Protein AF-A0A1I3CNT9-F1 (afdb_monomer_lite)

Radius of gyration: 13.09 Å; chains: 1; bounding box: 30×36×35 Å

pLDDT: mean 90.27, std 10.16, range [38.81, 98.19]

Structure (mmCIF, N/CA/C/O backbone):
data_AF-A0A1I3CNT9-F1
#
_entry.id   AF-A0A1I3CNT9-F1
#
loop_
_atom_site.group_PDB
_atom_site.id
_atom_site.type_symbol
_atom_site.label_atom_id
_atom_site.label_alt_id
_atom_site.label_comp_id
_atom_site.label_asym_id
_atom_site.label_entity_id
_atom_site.label_seq_id
_atom_site.pdbx_PDB_ins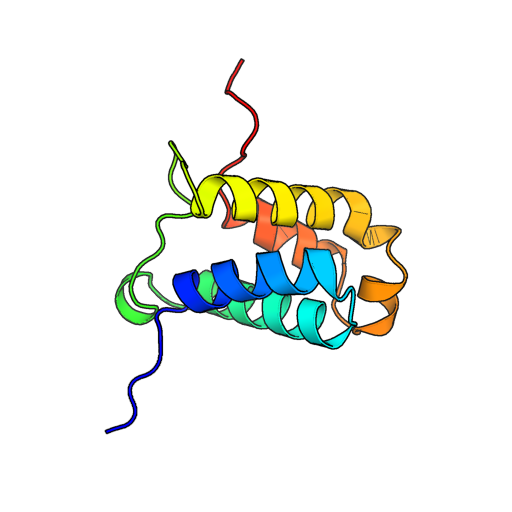_code
_atom_site.Cartn_x
_atom_site.Cartn_y
_atom_site.Cartn_z
_atom_site.occupancy
_atom_site.B_iso_or_equiv
_atom_site.auth_seq_id
_atom_site.auth_comp_id
_atom_site.auth_asym_id
_atom_site.auth_atom_id
_atom_site.pdbx_PDB_model_num
ATOM 1 N N . MET A 1 1 ? 9.418 -18.627 19.091 1.00 51.72 1 MET A N 1
ATOM 2 C CA . MET A 1 1 ? 8.383 -17.836 18.388 1.00 51.72 1 MET A CA 1
ATOM 3 C C . MET A 1 1 ? 9.030 -16.593 17.801 1.00 51.72 1 MET A C 1
ATOM 5 O O . MET A 1 1 ? 9.746 -15.912 18.525 1.00 51.72 1 MET A O 1
ATOM 9 N N . VAL A 1 2 ? 8.815 -16.319 16.513 1.00 70.56 2 VAL A N 1
ATOM 10 C CA . VAL A 1 2 ? 9.291 -15.097 15.842 1.00 70.56 2 VAL A CA 1
ATOM 11 C C . VAL A 1 2 ? 8.163 -14.069 15.880 1.00 70.56 2 VAL A C 1
ATOM 13 O O . VAL A 1 2 ? 7.028 -14.404 15.553 1.00 70.56 2 VAL A O 1
ATOM 16 N N . ARG A 1 3 ? 8.449 -12.833 16.308 1.00 75.25 3 ARG A N 1
ATOM 17 C CA . ARG A 1 3 ? 7.463 -11.744 16.261 1.00 75.25 3 ARG A CA 1
ATOM 18 C C . ARG A 1 3 ? 7.453 -11.159 14.855 1.00 75.25 3 ARG A C 1
ATOM 20 O O . ARG A 1 3 ? 8.455 -10.592 14.429 1.00 75.25 3 ARG A O 1
ATOM 27 N N . VAL A 1 4 ? 6.332 -11.299 14.160 1.00 77.81 4 VAL A N 1
ATOM 28 C CA . VAL A 1 4 ? 6.111 -10.692 12.844 1.00 77.81 4 VAL A CA 1
ATOM 29 C C . VAL A 1 4 ? 5.265 -9.431 13.043 1.00 77.81 4 VAL A C 1
ATOM 31 O O . VAL A 1 4 ? 4.282 -9.488 13.786 1.00 77.81 4 VAL A O 1
ATOM 34 N N . PRO A 1 5 ? 5.648 -8.278 12.464 1.00 83.44 5 PRO A N 1
ATOM 35 C CA . PRO A 1 5 ? 4.841 -7.068 12.560 1.00 83.44 5 PRO A CA 1
ATOM 36 C C . PRO A 1 5 ? 3.502 -7.237 11.819 1.00 83.44 5 PRO A C 1
ATOM 38 O O . PRO A 1 5 ? 3.444 -7.984 10.841 1.00 83.44 5 PRO A O 1
ATOM 41 N N . PRO A 1 6 ? 2.446 -6.508 12.225 1.00 92.62 6 PRO A N 1
ATOM 42 C CA . PRO A 1 6 ? 1.211 -6.426 11.449 1.00 92.62 6 PRO A CA 1
ATOM 43 C C . PRO A 1 6 ? 1.479 -5.962 10.015 1.00 92.62 6 PRO A C 1
ATOM 45 O O . PRO A 1 6 ? 2.359 -5.123 9.784 1.00 92.62 6 PRO A O 1
ATOM 48 N N . VAL A 1 7 ? 0.684 -6.453 9.064 1.00 94.81 7 VAL A N 1
ATOM 49 C CA . VAL A 1 7 ? 0.853 -6.146 7.631 1.00 94.81 7 VAL A CA 1
ATOM 50 C C . VAL A 1 7 ? 0.733 -4.644 7.381 1.00 94.81 7 VAL A C 1
ATOM 52 O O . VAL A 1 7 ? 1.538 -4.081 6.641 1.00 94.81 7 VAL A O 1
ATOM 55 N N . GLU A 1 8 ? -0.195 -3.967 8.066 1.00 96.00 8 GLU A N 1
ATOM 56 C CA . GLU A 1 8 ? -0.317 -2.509 7.992 1.00 96.00 8 GLU A CA 1
ATOM 57 C C . GLU A 1 8 ? 0.986 -1.809 8.391 1.00 96.00 8 GLU A C 1
ATOM 59 O O . GLU A 1 8 ? 1.439 -0.903 7.698 1.00 96.00 8 GLU A O 1
ATOM 64 N N . LEU A 1 9 ? 1.623 -2.223 9.488 1.00 94.44 9 LEU A N 1
ATOM 65 C CA . LEU A 1 9 ? 2.841 -1.567 9.957 1.00 94.44 9 LEU A CA 1
ATOM 66 C C . LEU A 1 9 ? 3.987 -1.745 8.948 1.00 94.44 9 LEU A C 1
ATOM 68 O O . LEU A 1 9 ? 4.717 -0.793 8.669 1.00 94.44 9 LEU A O 1
ATOM 72 N N . ALA A 1 10 ? 4.111 -2.939 8.362 1.00 94.81 10 ALA A N 1
ATOM 73 C CA . ALA A 1 10 ? 5.060 -3.193 7.283 1.00 94.81 10 ALA A CA 1
ATOM 74 C C . ALA A 1 10 ? 4.770 -2.317 6.050 1.00 94.81 10 ALA A C 1
ATOM 76 O O . ALA A 1 10 ? 5.703 -1.750 5.476 1.00 94.81 10 ALA A O 1
ATOM 77 N N . LEU A 1 11 ? 3.493 -2.150 5.684 1.00 95.88 11 LEU A N 1
ATOM 78 C CA . LEU A 1 11 ? 3.070 -1.290 4.577 1.00 95.88 11 LEU A CA 1
ATOM 79 C C . LEU A 1 11 ? 3.467 0.169 4.829 1.00 95.88 11 LEU A C 1
ATOM 81 O O . LEU A 1 11 ? 4.050 0.795 3.947 1.00 95.88 11 LEU A O 1
ATOM 85 N N . LEU A 1 12 ? 3.206 0.695 6.030 1.00 94.56 12 LEU A N 1
ATOM 86 C CA . LEU A 1 12 ? 3.563 2.069 6.395 1.00 94.56 12 LEU A CA 1
ATOM 87 C C . LEU A 1 12 ? 5.070 2.305 6.228 1.00 94.56 12 LEU A C 1
ATOM 89 O O . LEU A 1 12 ? 5.473 3.252 5.556 1.00 94.56 12 LEU A O 1
ATOM 93 N N . PHE A 1 13 ? 5.915 1.417 6.761 1.00 92.94 13 PHE A N 1
ATOM 94 C CA . PHE A 1 13 ? 7.368 1.548 6.615 1.00 92.94 13 PHE A CA 1
ATOM 95 C C . PHE A 1 13 ? 7.832 1.457 5.159 1.00 92.94 13 PHE A C 1
ATOM 97 O O . PHE A 1 13 ? 8.720 2.208 4.747 1.00 92.94 13 PHE A O 1
ATOM 104 N N . LYS A 1 14 ? 7.237 0.558 4.368 1.00 91.25 14 LYS A N 1
ATOM 105 C CA . LYS A 1 14 ? 7.571 0.406 2.948 1.00 91.25 14 LYS A CA 1
ATOM 106 C C . LYS A 1 14 ? 7.117 1.598 2.115 1.00 91.25 14 LYS A C 1
ATOM 108 O O . LYS A 1 14 ? 7.856 1.990 1.219 1.00 91.25 14 LYS A O 1
ATOM 113 N N . ALA A 1 15 ? 5.987 2.225 2.440 1.00 91.62 15 ALA A N 1
ATOM 114 C CA . ALA A 1 15 ? 5.532 3.441 1.770 1.00 91.62 15 ALA A CA 1
ATOM 115 C C . ALA A 1 15 ? 6.550 4.583 1.946 1.00 91.62 15 ALA A C 1
ATOM 117 O O . ALA A 1 15 ? 6.978 5.180 0.958 1.00 91.62 15 ALA A O 1
ATOM 118 N N . TYR A 1 16 ? 7.036 4.818 3.171 1.00 87.44 16 TYR A N 1
ATOM 119 C CA . TYR A 1 16 ? 8.100 5.806 3.411 1.00 87.44 16 TYR A CA 1
ATOM 120 C C . TYR A 1 16 ? 9.430 5.426 2.739 1.00 87.44 16 TYR A C 1
ATOM 122 O O . TYR A 1 16 ? 10.124 6.281 2.186 1.00 87.44 16 TYR A O 1
ATOM 130 N N . ALA A 1 17 ? 9.807 4.145 2.755 1.00 85.00 17 ALA A N 1
ATOM 131 C CA . ALA A 1 17 ? 11.031 3.693 2.095 1.00 85.00 17 ALA A CA 1
ATOM 132 C C . ALA A 1 17 ? 10.968 3.877 0.567 1.00 85.00 17 ALA A C 1
ATOM 134 O O . ALA A 1 17 ? 11.939 4.344 -0.026 1.00 85.00 17 ALA A O 1
ATOM 135 N N . ALA A 1 18 ? 9.826 3.578 -0.056 1.00 81.62 18 ALA A N 1
ATOM 136 C CA . ALA A 1 18 ? 9.619 3.736 -1.492 1.00 81.62 18 ALA A CA 1
ATOM 137 C C . ALA A 1 18 ? 9.714 5.205 -1.936 1.00 81.62 18 ALA A C 1
ATOM 139 O O . ALA A 1 18 ? 10.271 5.470 -2.999 1.00 81.62 18 ALA A O 1
ATOM 140 N N . GLN A 1 19 ? 9.249 6.148 -1.105 1.00 77.94 19 GLN A N 1
ATOM 141 C CA . GLN A 1 19 ? 9.372 7.589 -1.359 1.00 77.94 19 GLN A CA 1
ATOM 142 C C . GLN A 1 19 ? 10.832 8.069 -1.396 1.00 77.94 19 GLN A C 1
ATOM 144 O O . GLN A 1 19 ? 11.145 9.015 -2.104 1.00 77.94 19 GLN A O 1
ATOM 149 N N . SER A 1 20 ? 11.731 7.440 -0.633 1.00 75.88 20 SER A N 1
ATOM 150 C CA . SER A 1 20 ? 13.137 7.867 -0.568 1.00 75.88 20 SER A CA 1
ATOM 151 C C . SER A 1 20 ? 14.045 7.117 -1.540 1.00 75.88 20 SER A C 1
ATOM 153 O O . SER A 1 20 ? 14.943 7.715 -2.126 1.00 75.88 20 SER A O 1
ATOM 155 N N . ARG A 1 21 ? 13.848 5.802 -1.700 1.00 75.44 21 ARG A N 1
ATOM 156 C CA . ARG A 1 21 ? 14.795 4.924 -2.410 1.00 75.44 21 ARG A CA 1
ATOM 157 C C . ARG A 1 21 ? 14.402 4.603 -3.843 1.00 75.44 21 ARG A C 1
ATOM 159 O O . ARG A 1 21 ? 15.279 4.207 -4.604 1.00 75.44 21 ARG A O 1
ATOM 166 N N . HIS A 1 22 ? 13.118 4.725 -4.195 1.00 72.62 22 HIS A N 1
ATOM 167 C CA . HIS A 1 22 ? 12.590 4.435 -5.533 1.00 72.62 22 HIS A CA 1
ATOM 168 C C . HIS A 1 22 ? 13.125 3.128 -6.157 1.00 72.62 22 HIS A C 1
ATOM 170 O O . HIS A 1 22 ? 13.405 3.063 -7.354 1.00 72.62 22 HIS A O 1
ATOM 176 N N . ALA A 1 23 ? 13.286 2.070 -5.354 1.00 85.38 23 ALA A N 1
ATOM 177 C CA . ALA A 1 23 ? 13.824 0.805 -5.837 1.00 85.38 23 ALA A CA 1
ATOM 178 C C . ALA A 1 23 ? 12.695 -0.124 -6.324 1.00 85.38 23 ALA A C 1
ATOM 180 O O . ALA A 1 23 ? 11.677 -0.244 -5.637 1.00 85.38 23 ALA A O 1
ATOM 181 N N . PRO A 1 24 ? 12.876 -0.869 -7.434 1.00 87.31 24 PRO A N 1
ATOM 182 C CA . PRO A 1 24 ? 11.868 -1.812 -7.931 1.00 87.31 24 PRO A CA 1
ATOM 183 C C . PRO A 1 24 ? 11.402 -2.825 -6.875 1.00 87.31 24 PRO A C 1
ATOM 185 O O . PRO A 1 24 ? 10.214 -3.121 -6.785 1.00 87.31 24 PRO A O 1
ATOM 188 N N . LYS A 1 25 ? 12.316 -3.278 -6.005 1.00 90.12 25 LYS A N 1
ATOM 189 C CA . LYS A 1 25 ? 11.996 -4.189 -4.895 1.00 90.12 25 LYS A CA 1
ATOM 190 C C . LYS A 1 25 ? 10.970 -3.619 -3.910 1.00 90.12 25 LYS A C 1
ATOM 192 O O . LYS A 1 25 ? 10.164 -4.371 -3.378 1.00 90.12 25 LYS A O 1
ATOM 197 N N . ASP A 1 26 ? 10.978 -2.304 -3.677 1.00 90.81 26 ASP A N 1
ATOM 198 C CA . ASP A 1 26 ? 10.043 -1.681 -2.741 1.00 90.81 26 ASP A CA 1
ATOM 199 C C . ASP A 1 26 ? 8.626 -1.680 -3.342 1.00 90.81 26 ASP A C 1
ATOM 201 O O . ASP A 1 26 ? 7.656 -1.867 -2.615 1.00 90.81 26 ASP A O 1
ATOM 205 N N . ILE A 1 27 ? 8.499 -1.575 -4.673 1.00 93.69 27 ILE A N 1
ATOM 206 C CA . ILE A 1 27 ? 7.215 -1.735 -5.377 1.00 93.69 27 ILE A CA 1
ATOM 207 C C . ILE A 1 27 ? 6.704 -3.172 -5.267 1.00 93.69 27 ILE A C 1
ATOM 209 O O . ILE A 1 27 ? 5.524 -3.377 -4.985 1.00 93.69 27 ILE A O 1
ATOM 213 N N . THR A 1 28 ? 7.577 -4.164 -5.461 1.00 94.81 28 THR A N 1
ATOM 214 C CA . THR A 1 28 ? 7.226 -5.581 -5.291 1.00 94.81 28 THR A CA 1
ATOM 215 C C . THR A 1 28 ? 6.744 -5.864 -3.868 1.00 94.81 28 THR A C 1
ATOM 217 O O . THR A 1 28 ? 5.702 -6.490 -3.685 1.00 94.81 28 THR A O 1
ATOM 220 N N . ASP A 1 29 ? 7.444 -5.346 -2.857 1.00 94.38 29 ASP A N 1
ATOM 221 C CA . ASP A 1 29 ? 7.055 -5.508 -1.455 1.00 94.38 29 ASP A CA 1
ATOM 222 C C . ASP A 1 29 ? 5.701 -4.850 -1.153 1.00 94.38 29 ASP A C 1
ATOM 224 O O . ASP A 1 29 ? 4.849 -5.467 -0.514 1.00 94.38 29 ASP A O 1
ATOM 228 N N . LEU A 1 30 ? 5.470 -3.624 -1.638 1.00 95.69 30 LEU A N 1
ATOM 229 C CA . LEU A 1 30 ? 4.181 -2.940 -1.495 1.00 95.69 30 LEU A CA 1
ATOM 230 C C . LEU A 1 30 ? 3.044 -3.737 -2.142 1.00 95.69 30 LEU A C 1
ATOM 232 O O . LEU A 1 30 ? 1.999 -3.929 -1.521 1.00 95.69 30 LEU A O 1
ATOM 236 N N . TYR A 1 31 ? 3.252 -4.241 -3.358 1.00 96.88 31 TYR A N 1
ATOM 237 C CA . TYR A 1 31 ? 2.269 -5.061 -4.062 1.00 96.88 31 TYR A CA 1
ATOM 238 C C . TYR A 1 31 ? 1.940 -6.352 -3.305 1.00 96.88 31 TYR A C 1
ATOM 240 O O . TYR A 1 31 ? 0.768 -6.711 -3.179 1.00 96.88 31 TYR A O 1
ATOM 248 N N . ASN A 1 32 ? 2.951 -7.026 -2.757 1.00 96.75 32 ASN A N 1
ATOM 249 C CA . ASN A 1 32 ? 2.759 -8.251 -1.986 1.00 96.75 32 ASN A CA 1
ATOM 250 C C . ASN A 1 32 ? 1.993 -7.982 -0.684 1.00 96.75 32 ASN A C 1
ATOM 252 O O . ASN A 1 32 ? 1.046 -8.700 -0.378 1.00 96.75 32 ASN A O 1
ATOM 256 N N . LEU A 1 33 ? 2.344 -6.923 0.053 1.00 96.94 33 LEU A N 1
ATOM 257 C CA . LEU A 1 33 ? 1.646 -6.546 1.288 1.00 96.94 33 LEU A CA 1
ATOM 258 C C . LEU A 1 33 ? 0.183 -6.167 1.031 1.00 96.94 33 LEU A C 1
ATOM 260 O O . LEU A 1 33 ? -0.696 -6.572 1.787 1.00 96.94 33 LEU A O 1
ATOM 264 N N . LEU A 1 34 ? -0.088 -5.433 -0.049 1.00 97.69 34 LEU A N 1
ATOM 2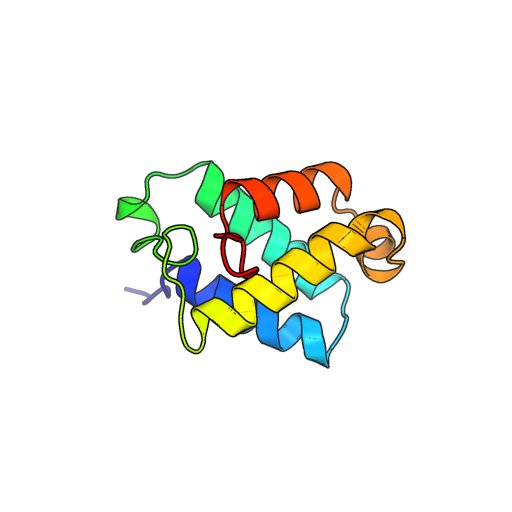65 C CA . LEU A 1 34 ? -1.453 -5.105 -0.462 1.00 97.69 34 LEU A CA 1
ATOM 266 C C . LEU A 1 34 ? -2.228 -6.346 -0.916 1.00 97.69 34 LEU A C 1
ATOM 268 O O . LEU A 1 34 ? -3.408 -6.466 -0.614 1.00 97.69 34 LEU A O 1
ATOM 272 N N . SER A 1 35 ? -1.575 -7.285 -1.602 1.00 97.56 35 SER A N 1
ATOM 273 C CA . SER A 1 35 ? -2.204 -8.551 -1.997 1.00 97.56 35 SER A CA 1
ATOM 274 C C . SER A 1 35 ? -2.582 -9.386 -0.772 1.00 97.56 35 SER A C 1
ATOM 276 O O . SER A 1 35 ? -3.703 -9.872 -0.696 1.00 97.56 35 SER A O 1
ATOM 278 N N . ILE A 1 36 ? -1.700 -9.466 0.231 1.00 96.19 36 ILE A N 1
ATOM 279 C CA . ILE A 1 36 ? -1.996 -10.115 1.518 1.00 96.19 36 ILE A CA 1
ATOM 280 C C . ILE A 1 36 ? -3.179 -9.423 2.205 1.00 96.19 36 ILE A C 1
ATOM 282 O O . ILE A 1 36 ? -4.109 -10.087 2.650 1.00 96.19 36 ILE A O 1
ATOM 286 N N . ALA A 1 37 ? -3.179 -8.091 2.272 1.00 96.69 37 ALA A N 1
ATOM 287 C CA . ALA A 1 37 ? -4.272 -7.344 2.890 1.00 96.69 37 ALA A CA 1
ATOM 288 C C . ALA A 1 37 ? -5.612 -7.494 2.149 1.00 96.69 37 ALA A C 1
ATOM 290 O O . ALA A 1 37 ? -6.666 -7.361 2.764 1.00 96.69 37 ALA A O 1
ATOM 291 N N . PHE A 1 38 ? -5.577 -7.767 0.843 1.00 97.00 38 PHE A N 1
ATOM 292 C CA . PHE A 1 38 ? -6.762 -8.057 0.041 1.00 97.00 38 PHE A CA 1
ATOM 293 C C . PHE A 1 38 ? -7.288 -9.483 0.252 1.00 97.00 38 PHE A C 1
ATOM 295 O O . PHE A 1 38 ? -8.496 -9.698 0.238 1.00 97.00 38 PHE A O 1
ATOM 302 N N . GLU A 1 39 ? -6.390 -10.458 0.399 1.00 96.94 39 GLU A N 1
ATOM 303 C CA . GLU A 1 39 ? -6.730 -11.885 0.402 1.00 96.94 39 GLU A CA 1
ATOM 304 C C . GLU A 1 39 ? -7.110 -12.419 1.789 1.00 96.94 39 GLU A C 1
ATOM 306 O O . GLU A 1 39 ? -7.942 -13.321 1.895 1.00 96.94 39 GLU A O 1
ATOM 311 N N . TYR A 1 40 ? -6.537 -11.860 2.858 1.00 94.81 40 TYR A N 1
ATOM 312 C CA . TYR A 1 40 ? -6.712 -12.376 4.214 1.00 94.81 40 TYR A CA 1
ATOM 313 C C . TYR A 1 40 ? -7.651 -11.515 5.073 1.00 94.81 40 TYR A C 1
ATOM 315 O O . TYR A 1 40 ? -7.645 -10.287 4.966 1.00 94.81 40 TYR A O 1
ATOM 323 N N . PRO A 1 41 ? -8.418 -12.135 5.994 1.00 92.62 41 PRO A N 1
ATOM 324 C CA . PRO A 1 41 ? -9.223 -11.411 6.973 1.00 92.62 41 PRO A CA 1
AT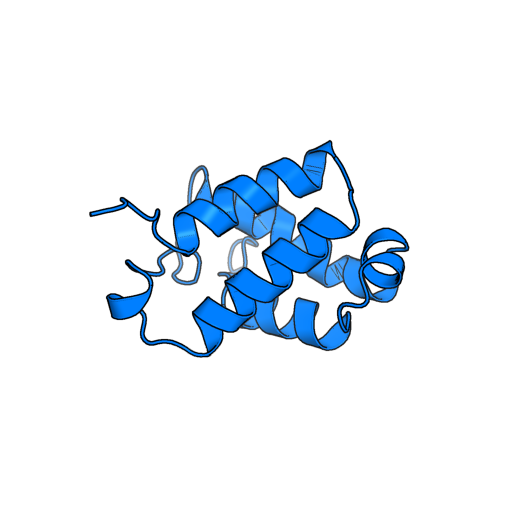OM 325 C C . PRO A 1 41 ? -8.400 -10.442 7.833 1.00 92.62 41 PRO A C 1
ATOM 327 O O . PRO A 1 41 ? -7.258 -10.716 8.210 1.00 92.62 41 PRO A O 1
ATOM 330 N N . VAL A 1 42 ? -9.012 -9.308 8.186 1.00 92.19 42 VAL A N 1
ATOM 331 C CA . VAL A 1 42 ? -8.363 -8.194 8.902 1.00 92.19 42 VAL A CA 1
ATOM 332 C C . VAL A 1 42 ? -7.749 -8.625 10.242 1.00 92.19 42 VAL A C 1
ATOM 334 O O . VAL A 1 42 ? -6.687 -8.137 10.629 1.00 92.19 42 VAL A O 1
ATOM 337 N N . ASP A 1 43 ? -8.390 -9.550 10.950 1.00 91.38 43 ASP A N 1
ATOM 338 C CA . ASP A 1 43 ? -7.918 -10.116 12.215 1.00 91.38 43 ASP A CA 1
ATOM 339 C C . ASP A 1 43 ? -6.648 -10.969 12.050 1.00 91.38 43 ASP A C 1
ATOM 341 O O . ASP A 1 43 ? -5.791 -10.961 12.935 1.00 91.38 43 ASP A O 1
ATOM 345 N N . GLN A 1 44 ? -6.463 -11.623 10.900 1.00 90.88 44 GLN A N 1
ATOM 346 C CA . GLN A 1 44 ? -5.290 -12.461 10.624 1.00 90.88 44 GLN A CA 1
ATOM 347 C C . GLN A 1 44 ? -4.046 -11.648 10.252 1.00 90.88 44 GLN A C 1
ATOM 349 O O . GLN A 1 44 ? -2.922 -12.087 10.491 1.00 90.88 44 GLN A O 1
ATOM 354 N N . ILE A 1 45 ? -4.229 -10.443 9.709 1.00 93.00 45 ILE A N 1
ATOM 355 C CA . ILE A 1 45 ? -3.129 -9.551 9.306 1.00 93.00 45 ILE A CA 1
ATOM 356 C C . ILE A 1 45 ? -2.730 -8.538 10.393 1.00 93.00 45 ILE A C 1
ATOM 358 O O . ILE A 1 45 ? -1.864 -7.685 10.171 1.00 93.00 45 ILE A O 1
ATOM 362 N N . GLY A 1 46 ? -3.338 -8.639 11.581 1.00 90.56 46 GLY A N 1
ATOM 363 C CA . GLY A 1 46 ? -3.068 -7.764 12.724 1.00 90.56 46 GLY A CA 1
ATOM 364 C C . GLY A 1 46 ? -3.795 -6.415 12.674 1.00 90.56 46 GLY A C 1
ATOM 365 O O . GLY A 1 46 ? -3.372 -5.470 13.342 1.00 90.56 46 GLY A O 1
ATOM 366 N N . GLY A 1 47 ? -4.884 -6.324 11.907 1.00 93.50 47 GLY A N 1
ATOM 367 C CA . GLY A 1 47 ? -5.706 -5.128 11.755 1.00 93.50 47 GLY A CA 1
ATOM 368 C C . GLY A 1 47 ? -5.387 -4.301 10.507 1.00 93.50 47 GLY A C 1
ATOM 369 O O . GLY A 1 47 ? -4.286 -4.347 9.960 1.00 93.50 47 GLY A O 1
ATOM 370 N N . TRP A 1 48 ? -6.372 -3.506 10.080 1.00 95.88 48 TRP A N 1
ATOM 371 C CA . TRP A 1 48 ? -6.277 -2.626 8.916 1.00 95.88 48 TRP A CA 1
ATOM 372 C C . TRP A 1 48 ? -7.098 -1.353 9.137 1.00 95.88 48 TRP A C 1
ATOM 374 O O . TRP A 1 48 ? -8.315 -1.332 8.997 1.00 95.88 48 TRP A O 1
ATOM 384 N N . LYS A 1 49 ? -6.425 -0.288 9.557 1.00 95.31 49 LYS A N 1
ATOM 385 C CA . LYS A 1 49 ? -6.978 1.038 9.851 1.00 95.31 49 LYS A CA 1
ATOM 386 C C . LYS A 1 49 ? -6.673 2.059 8.756 1.00 95.31 49 LYS A C 1
ATOM 388 O O . LYS A 1 49 ? -7.389 3.044 8.654 1.00 95.31 49 LYS A O 1
ATOM 393 N N . ILE A 1 50 ? -5.640 1.855 7.935 1.00 95.69 50 ILE A N 1
ATOM 394 C CA . ILE A 1 50 ? -5.306 2.756 6.817 1.00 95.69 50 ILE A CA 1
ATOM 395 C C . ILE A 1 50 ? -6.412 2.802 5.744 1.00 95.69 50 ILE A C 1
ATOM 397 O O . ILE A 1 50 ? -6.521 3.785 5.017 1.00 95.69 50 ILE A O 1
ATOM 401 N N . GLY A 1 51 ? -7.261 1.774 5.672 1.00 94.38 51 GLY A N 1
ATOM 402 C CA . GLY A 1 51 ? -8.450 1.745 4.814 1.00 94.38 51 GLY A CA 1
ATOM 403 C C . GLY A 1 51 ? -9.667 2.492 5.369 1.00 94.38 51 GLY A C 1
ATOM 404 O O . GLY A 1 51 ? -10.629 2.693 4.635 1.00 94.38 51 GLY A O 1
ATOM 405 N N . THR A 1 52 ? -9.641 2.925 6.634 1.00 92.62 52 THR A N 1
ATOM 406 C CA . THR A 1 52 ? -10.816 3.471 7.327 1.00 92.62 52 THR A CA 1
ATOM 407 C C . THR A 1 52 ? -10.635 4.964 7.611 1.00 92.62 52 THR A C 1
ATOM 409 O O . THR A 1 52 ? -9.804 5.327 8.447 1.00 92.62 52 THR A O 1
ATOM 412 N N . PRO A 1 53 ? -11.406 5.855 6.961 1.00 89.00 53 PRO A N 1
ATOM 413 C CA . PRO A 1 53 ? -11.420 7.272 7.306 1.00 89.00 53 PRO A CA 1
ATOM 414 C C . PRO A 1 53 ? -11.951 7.517 8.734 1.00 89.00 53 PRO A C 1
ATOM 416 O O . PRO A 1 53 ? -12.819 6.775 9.196 1.00 89.00 53 PRO A O 1
ATOM 419 N N . PRO A 1 54 ? -11.512 8.588 9.416 1.00 89.19 54 PRO A N 1
ATOM 420 C CA . PRO A 1 54 ? -10.454 9.508 9.005 1.00 89.19 54 PRO A CA 1
ATOM 421 C C . PRO A 1 54 ? -9.056 8.915 9.247 1.00 89.19 54 PRO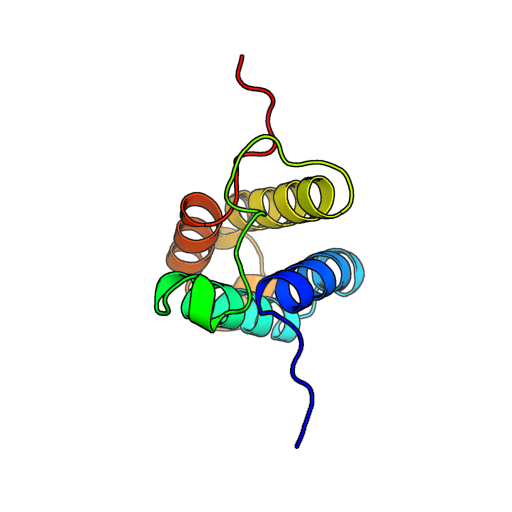 A C 1
ATOM 423 O O . PRO A 1 54 ? -8.768 8.380 10.318 1.00 89.19 54 PRO A O 1
ATOM 426 N N . VAL A 1 55 ? -8.153 9.070 8.273 1.00 90.88 55 VAL A N 1
ATOM 427 C CA . VAL A 1 55 ? -6.730 8.733 8.440 1.00 90.88 55 VAL A CA 1
ATOM 428 C C . VAL A 1 55 ? -5.930 9.967 8.861 1.00 90.88 55 VAL A C 1
ATOM 430 O O . VAL A 1 55 ? -6.128 11.061 8.337 1.00 90.88 55 VAL A O 1
ATOM 433 N N . SER A 1 56 ? -5.013 9.800 9.816 1.00 92.38 56 SER A N 1
ATOM 434 C CA . SER A 1 56 ? -4.178 10.878 10.362 1.00 92.38 56 SER A CA 1
ATOM 435 C C . SER A 1 56 ? -2.747 10.407 10.651 1.00 92.38 56 SER A C 1
ATOM 437 O O . SER A 1 56 ? -2.457 9.203 10.661 1.00 92.38 56 SER A O 1
ATOM 439 N N . GLY A 1 57 ? -1.834 11.365 10.852 1.00 93.00 57 GLY A N 1
ATOM 440 C CA . GLY A 1 57 ? -0.417 11.108 11.136 1.00 93.00 57 GLY A CA 1
ATOM 441 C C . GLY A 1 57 ? 0.243 10.207 10.086 1.00 93.00 57 GLY A C 1
ATOM 442 O O . GLY A 1 57 ? 0.003 10.354 8.890 1.00 93.00 57 GLY A O 1
ATOM 443 N N . THR A 1 58 ? 1.005 9.212 10.546 1.00 92.88 58 THR A N 1
ATOM 444 C CA . THR A 1 58 ? 1.722 8.236 9.703 1.00 92.88 58 THR A CA 1
ATOM 445 C C . THR A 1 58 ? 0.831 7.550 8.662 1.00 92.88 58 THR A C 1
ATOM 447 O O . THR A 1 58 ? 1.282 7.264 7.555 1.00 92.88 58 THR A O 1
ATOM 450 N N . ARG A 1 59 ? -0.447 7.288 8.982 1.00 95.19 59 ARG A N 1
ATOM 451 C CA . ARG A 1 59 ? -1.382 6.661 8.031 1.00 95.19 59 ARG A CA 1
ATOM 452 C C . ARG A 1 59 ? -1.775 7.608 6.907 1.00 95.19 59 ARG A C 1
ATOM 454 O O . ARG A 1 59 ? -1.891 7.160 5.774 1.00 95.19 59 ARG A O 1
ATOM 461 N N . LEU A 1 60 ? -1.959 8.894 7.207 1.00 94.69 60 LEU A N 1
ATOM 462 C CA . LEU A 1 60 ? -2.278 9.903 6.198 1.00 94.69 60 LEU A CA 1
ATOM 463 C C . LEU A 1 60 ? -1.107 10.101 5.228 1.00 94.69 60 LEU A C 1
ATOM 465 O O . LEU A 1 60 ? -1.314 10.133 4.018 1.00 94.69 60 LEU A O 1
ATOM 469 N N . ASP A 1 61 ? 0.120 10.175 5.740 1.00 93.69 61 ASP A N 1
ATOM 470 C CA . ASP A 1 61 ? 1.323 10.315 4.911 1.00 93.69 61 ASP A CA 1
ATOM 471 C C . ASP A 1 61 ? 1.548 9.097 4.006 1.00 93.69 61 ASP A C 1
ATOM 473 O O . ASP A 1 61 ? 1.843 9.237 2.813 1.00 93.69 61 ASP A O 1
ATOM 477 N N . ALA A 1 62 ? 1.356 7.891 4.549 1.00 95.06 62 ALA A N 1
ATOM 478 C CA . ALA A 1 62 ? 1.407 6.668 3.762 1.00 95.06 62 ALA A CA 1
ATOM 479 C C . ALA A 1 62 ? 0.285 6.628 2.718 1.00 95.06 62 ALA A C 1
ATOM 481 O O . ALA A 1 62 ? 0.555 6.318 1.561 1.00 95.06 62 ALA A O 1
ATOM 482 N N . ALA A 1 63 ? -0.947 7.001 3.081 1.00 95.94 63 ALA A N 1
A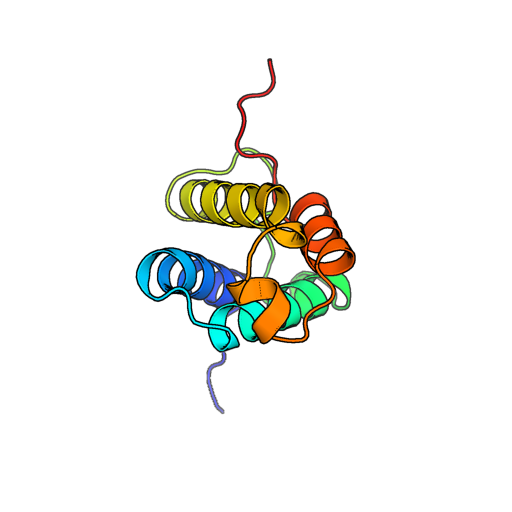TOM 483 C CA . ALA A 1 63 ? -2.066 7.052 2.146 1.00 95.94 63 ALA A CA 1
ATOM 484 C C . ALA A 1 63 ? -1.784 8.007 0.978 1.00 95.94 63 ALA A C 1
ATOM 486 O O . ALA A 1 63 ? -1.963 7.627 -0.176 1.00 95.94 63 ALA A O 1
ATOM 487 N N . ARG A 1 64 ? -1.252 9.204 1.249 1.00 94.69 64 ARG A N 1
ATOM 488 C CA . ARG A 1 64 ? -0.818 10.159 0.213 1.00 94.69 64 ARG A CA 1
ATOM 489 C C . ARG A 1 64 ? 0.244 9.570 -0.706 1.00 94.69 64 ARG A C 1
ATOM 491 O O . ARG A 1 64 ? 0.116 9.664 -1.922 1.00 94.69 64 ARG A O 1
ATOM 498 N N . THR A 1 65 ? 1.262 8.938 -0.130 1.00 93.94 65 THR A N 1
ATOM 499 C CA . THR A 1 65 ? 2.352 8.321 -0.896 1.00 93.94 65 THR A CA 1
ATOM 500 C C . THR A 1 65 ? 1.844 7.187 -1.787 1.00 93.94 65 THR A C 1
ATOM 502 O O . THR A 1 65 ? 2.214 7.104 -2.956 1.00 93.94 65 THR A O 1
ATOM 505 N N . LEU A 1 66 ? 0.966 6.331 -1.260 1.00 95.50 66 LEU A N 1
ATOM 506 C CA . LEU A 1 66 ? 0.391 5.212 -2.000 1.00 95.50 66 LEU A CA 1
ATOM 507 C C . LEU A 1 66 ? -0.545 5.700 -3.110 1.00 95.50 66 LEU A C 1
ATOM 509 O O . LEU A 1 66 ? -0.445 5.215 -4.230 1.00 95.50 66 LEU A O 1
ATOM 513 N N . HIS A 1 67 ? -1.402 6.689 -2.854 1.00 95.81 67 HIS A N 1
ATOM 514 C CA . HIS A 1 67 ? -2.267 7.250 -3.899 1.00 95.81 67 HIS A CA 1
ATOM 515 C C . HIS A 1 67 ? -1.463 7.962 -4.996 1.00 95.81 67 HIS A C 1
ATOM 517 O O . HIS A 1 67 ? -1.701 7.706 -6.172 1.00 95.81 67 HIS A O 1
ATOM 523 N N . ALA A 1 68 ? -0.417 8.721 -4.650 1.00 93.44 68 ALA A N 1
ATOM 524 C CA . ALA A 1 68 ? 0.492 9.297 -5.647 1.00 93.44 68 ALA A CA 1
ATOM 525 C C . ALA A 1 68 ? 1.206 8.2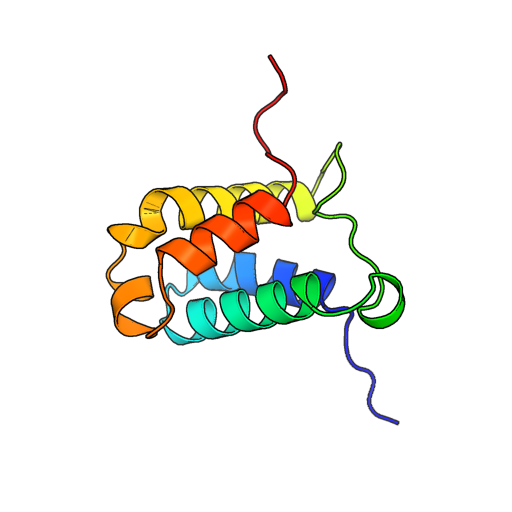20 -6.495 1.00 93.44 68 ALA A C 1
ATOM 527 O O . ALA A 1 68 ? 1.397 8.383 -7.706 1.00 93.44 68 ALA A O 1
ATOM 528 N N . LEU A 1 69 ? 1.570 7.087 -5.881 1.00 92.94 69 LEU A N 1
ATOM 529 C CA . LEU A 1 69 ? 2.088 5.924 -6.602 1.00 92.94 69 LEU A CA 1
ATOM 530 C C . LEU A 1 69 ? 1.025 5.315 -7.528 1.00 92.94 69 LEU A C 1
ATOM 532 O O . LEU A 1 69 ? 1.337 5.015 -8.674 1.00 92.94 69 LEU A O 1
ATOM 536 N N . ALA A 1 70 ? -0.218 5.150 -7.070 1.00 94.81 70 ALA A N 1
ATOM 537 C CA . ALA A 1 70 ? -1.310 4.608 -7.881 1.00 94.81 70 ALA A CA 1
ATOM 538 C C . ALA A 1 70 ? -1.622 5.482 -9.106 1.00 94.81 70 ALA A C 1
ATOM 540 O O . ALA A 1 70 ? -1.905 4.956 -10.184 1.00 94.81 70 ALA A O 1
ATOM 541 N N . ASP A 1 71 ? -1.535 6.803 -8.959 1.00 94.75 71 ASP A N 1
ATOM 542 C CA . ASP A 1 71 ? -1.810 7.754 -10.037 1.00 94.75 71 ASP A CA 1
ATOM 543 C C . ASP A 1 71 ? -0.695 7.781 -11.089 1.00 94.75 71 ASP A C 1
ATOM 545 O O . ASP A 1 71 ? -0.967 7.905 -12.283 1.00 94.75 71 ASP A O 1
ATOM 549 N N . SER A 1 72 ? 0.555 7.572 -10.671 1.00 93.00 72 SER A N 1
ATOM 550 C CA . SER A 1 72 ? 1.720 7.519 -11.564 1.00 93.00 72 SER A CA 1
ATOM 551 C C . SER A 1 72 ? 2.103 6.105 -12.029 1.00 93.00 72 SER A C 1
ATOM 553 O O . SER A 1 72 ? 2.989 5.959 -12.874 1.00 93.00 72 SER A O 1
ATOM 555 N N . ALA A 1 73 ? 1.437 5.052 -11.535 1.00 92.38 73 ALA A N 1
ATOM 556 C CA . ALA A 1 73 ? 1.871 3.658 -11.679 1.00 92.38 73 ALA A CA 1
ATOM 557 C C . ALA A 1 73 ? 2.127 3.228 -13.131 1.00 92.38 73 ALA A C 1
ATOM 559 O O . ALA A 1 73 ? 3.137 2.586 -13.406 1.00 92.38 73 ALA A O 1
ATOM 560 N N . ARG A 1 74 ? 1.246 3.604 -14.071 1.00 90.94 74 ARG A N 1
ATOM 561 C CA . ARG A 1 74 ? 1.385 3.229 -15.494 1.00 90.94 74 ARG A CA 1
ATOM 562 C C . ARG A 1 74 ? 2.574 3.901 -16.183 1.00 90.94 74 ARG A C 1
ATOM 564 O O . ARG A 1 74 ? 3.091 3.366 -17.154 1.00 90.94 74 ARG A O 1
ATOM 571 N N . GLN A 1 75 ? 2.963 5.084 -15.715 1.00 91.56 75 GLN A N 1
ATOM 572 C CA . GLN A 1 75 ? 4.024 5.896 -16.316 1.00 91.56 75 GLN A CA 1
ATOM 573 C C . GLN A 1 75 ? 5.376 5.696 -15.612 1.00 91.56 75 GLN A C 1
ATOM 575 O O . GLN A 1 75 ? 6.410 6.137 -16.108 1.00 91.56 75 GLN A O 1
ATOM 580 N N . SER A 1 76 ? 5.386 5.036 -14.452 1.00 88.88 76 SER A N 1
ATOM 581 C CA . SER A 1 76 ? 6.577 4.875 -13.625 1.00 88.88 76 SER A CA 1
ATOM 582 C C . SER A 1 76 ? 7.490 3.762 -14.138 1.00 88.88 76 SER A C 1
ATOM 584 O O . SER A 1 76 ? 7.148 2.579 -14.091 1.00 88.88 76 SER A O 1
ATOM 586 N N . LEU A 1 77 ? 8.714 4.130 -14.531 1.00 88.38 77 LEU A N 1
ATOM 587 C CA . LEU A 1 77 ? 9.766 3.171 -14.890 1.00 88.38 77 LEU A CA 1
ATOM 588 C C . LEU A 1 77 ? 10.104 2.222 -13.734 1.00 88.38 77 LEU A C 1
ATOM 590 O O . LEU A 1 77 ? 10.413 1.059 -13.962 1.00 88.38 77 LEU A O 1
ATOM 594 N N . VAL A 1 78 ? 10.023 2.686 -12.485 1.00 88.62 78 VAL A N 1
ATOM 595 C CA . VAL A 1 78 ? 10.303 1.847 -11.308 1.00 88.62 78 VAL A CA 1
ATOM 596 C C . VAL A 1 78 ? 9.251 0.746 -11.156 1.00 88.62 78 VAL A C 1
ATOM 598 O O . VAL A 1 78 ? 9.594 -0.377 -10.789 1.00 88.62 78 VAL A O 1
ATOM 601 N N . VAL A 1 79 ? 7.987 1.043 -11.476 1.00 89.94 79 VAL A N 1
ATOM 602 C CA . VAL A 1 79 ? 6.904 0.047 -11.496 1.00 89.94 79 VAL A CA 1
ATOM 603 C C . VAL A 1 79 ? 7.070 -0.904 -12.681 1.00 89.94 79 VAL A C 1
ATOM 605 O O . VAL A 1 79 ? 6.939 -2.110 -12.510 1.00 89.94 79 VAL A O 1
ATOM 608 N N . ALA A 1 80 ? 7.441 -0.401 -13.861 1.00 90.50 80 ALA A N 1
ATOM 609 C CA . ALA A 1 80 ? 7.720 -1.259 -15.013 1.00 90.50 80 ALA A CA 1
ATOM 610 C C . ALA A 1 80 ? 8.857 -2.261 -14.725 1.00 90.50 80 ALA A C 1
ATOM 612 O O . ALA A 1 80 ? 8.734 -3.450 -15.012 1.00 90.50 80 ALA A O 1
ATOM 613 N N . HIS A 1 81 ? 9.939 -1.804 -14.088 1.00 91.81 81 HIS A N 1
ATOM 614 C CA . HIS A 1 81 ? 11.088 -2.644 -13.743 1.00 91.81 81 HIS A CA 1
ATOM 615 C C . HIS A 1 81 ? 10.854 -3.587 -12.553 1.00 91.81 81 HIS A C 1
ATOM 617 O O . HIS A 1 81 ? 11.686 -4.459 -12.313 1.00 91.81 81 HIS A O 1
ATOM 623 N N . SER A 1 82 ? 9.763 -3.440 -11.793 1.00 91.00 82 SER A N 1
ATOM 624 C CA . SER A 1 82 ? 9.452 -4.351 -10.680 1.00 91.00 82 SER A CA 1
ATOM 625 C C . SER A 1 82 ? 8.714 -5.617 -11.122 1.00 91.00 82 SER A C 1
ATOM 627 O O . SER A 1 82 ? 8.561 -6.541 -10.322 1.00 91.00 82 SER A O 1
ATOM 629 N N . GLY A 1 83 ? 8.233 -5.664 -12.372 1.00 91.62 83 GLY A N 1
ATOM 630 C CA . GLY A 1 83 ? 7.412 -6.762 -12.893 1.00 91.62 83 GLY A CA 1
ATOM 631 C C . GLY A 1 83 ? 5.996 -6.816 -12.307 1.00 91.62 83 GLY A C 1
ATOM 632 O O . GLY A 1 83 ? 5.251 -7.755 -12.586 1.00 91.62 83 GLY A O 1
ATOM 633 N N . VAL A 1 84 ? 5.606 -5.825 -11.499 1.00 94.06 84 VAL A N 1
ATOM 634 C CA . VAL A 1 84 ? 4.265 -5.733 -10.916 1.00 94.06 84 VAL A CA 1
ATOM 635 C C . VAL A 1 84 ? 3.275 -5.191 -11.956 1.00 94.06 84 VAL A C 1
ATOM 637 O O . VAL A 1 84 ? 3.558 -4.174 -12.593 1.00 94.06 84 VAL A O 1
ATOM 640 N N . PRO A 1 85 ? 2.071 -5.781 -12.100 1.00 96.00 85 PRO A N 1
ATOM 641 C CA . PRO A 1 85 ? 1.040 -5.217 -12.964 1.00 96.00 85 PRO A CA 1
ATOM 642 C C . PRO A 1 85 ? 0.557 -3.860 -12.424 1.00 96.00 85 PRO A C 1
ATOM 644 O O . PRO A 1 85 ? -0.132 -3.805 -11.402 1.00 96.00 85 PRO A O 1
ATOM 647 N N . ALA A 1 86 ? 0.894 -2.768 -13.118 1.00 95.12 86 ALA A N 1
ATOM 648 C CA . ALA A 1 86 ? 0.602 -1.396 -12.684 1.00 95.12 86 ALA A CA 1
ATOM 649 C C . ALA A 1 86 ? -0.890 -1.161 -12.386 1.00 95.12 86 ALA A C 1
ATOM 651 O O . ALA A 1 86 ? -1.237 -0.565 -11.366 1.00 95.12 86 ALA A O 1
ATOM 652 N N . ASP A 1 87 ? -1.772 -1.692 -13.234 1.00 96.31 87 ASP A N 1
ATOM 653 C CA . ASP A 1 87 ? -3.223 -1.544 -13.078 1.00 96.31 87 ASP A CA 1
ATOM 654 C C . ASP A 1 87 ? -3.742 -2.260 -11.831 1.00 96.31 87 ASP A C 1
ATOM 656 O O . ASP A 1 87 ? -4.578 -1.723 -11.103 1.00 96.31 87 ASP A O 1
ATOM 660 N N . ARG A 1 88 ? -3.199 -3.447 -11.537 1.00 97.00 88 ARG A N 1
ATOM 661 C CA . ARG A 1 88 ? -3.567 -4.203 -10.338 1.00 97.00 88 ARG A CA 1
ATOM 662 C C . ARG A 1 88 ? -3.033 -3.533 -9.077 1.00 97.00 88 ARG A C 1
ATOM 664 O O . ARG A 1 88 ? -3.759 -3.456 -8.093 1.00 97.00 88 ARG A O 1
ATOM 671 N N . LEU A 1 89 ? -1.806 -3.014 -9.112 1.00 97.06 89 LEU A N 1
ATOM 672 C CA . LEU A 1 89 ? -1.235 -2.245 -8.006 1.00 97.06 89 LEU A CA 1
ATOM 673 C C . LEU A 1 89 ? -2.098 -1.018 -7.681 1.00 97.06 89 LEU A C 1
ATOM 675 O O . LEU A 1 89 ? -2.480 -0.825 -6.529 1.00 97.06 89 LEU A O 1
ATOM 679 N N . ALA A 1 90 ? -2.453 -0.224 -8.694 1.00 97.06 90 ALA A N 1
ATOM 680 C CA . ALA A 1 90 ? -3.297 0.952 -8.511 1.00 97.06 90 ALA A CA 1
ATOM 681 C C . ALA A 1 90 ? -4.695 0.586 -7.982 1.00 97.06 90 ALA A C 1
ATOM 683 O O . ALA A 1 90 ? -5.213 1.264 -7.095 1.00 97.06 90 ALA A O 1
ATOM 684 N N . ALA A 1 91 ? -5.295 -0.498 -8.486 1.00 97.81 91 ALA A N 1
ATOM 685 C CA . ALA A 1 91 ? -6.587 -0.985 -8.009 1.00 97.81 91 ALA A CA 1
ATOM 686 C C . ALA A 1 91 ? -6.536 -1.421 -6.536 1.00 97.81 91 ALA A C 1
ATOM 688 O O . ALA A 1 91 ? -7.400 -1.025 -5.758 1.00 97.81 91 ALA A O 1
ATOM 689 N N . LEU A 1 92 ? -5.505 -2.174 -6.136 1.00 98.19 92 LEU A N 1
ATOM 690 C CA . LEU A 1 92 ? -5.316 -2.601 -4.748 1.00 98.19 92 LEU A CA 1
ATOM 691 C C . LEU A 1 92 ? -5.158 -1.408 -3.800 1.00 98.19 92 LEU A C 1
ATOM 693 O O . LEU A 1 92 ? -5.794 -1.378 -2.751 1.00 98.19 92 LEU A O 1
ATOM 697 N N . ILE A 1 93 ? -4.357 -0.407 -4.181 1.00 97.56 93 ILE A N 1
ATOM 698 C CA . ILE A 1 93 ? -4.191 0.816 -3.385 1.00 97.56 93 ILE A CA 1
ATOM 699 C C . ILE A 1 93 ? -5.543 1.506 -3.195 1.00 97.56 93 ILE A C 1
ATOM 701 O O . ILE A 1 93 ? -5.937 1.777 -2.066 1.00 97.56 93 ILE A O 1
ATOM 705 N N . ARG A 1 94 ? -6.284 1.744 -4.280 1.00 96.94 94 ARG A N 1
ATOM 706 C CA . ARG A 1 94 ? -7.574 2.449 -4.215 1.00 96.94 94 ARG A CA 1
ATOM 707 C C . ARG A 1 94 ? -8.647 1.674 -3.448 1.00 96.94 94 ARG A C 1
ATOM 709 O O . ARG A 1 94 ? -9.517 2.299 -2.856 1.00 96.94 94 ARG A O 1
ATOM 716 N N . ALA A 1 95 ? -8.586 0.344 -3.452 1.00 96.75 95 ALA A N 1
ATOM 717 C CA . ALA A 1 95 ? -9.524 -0.504 -2.723 1.00 96.75 95 ALA A CA 1
ATOM 718 C C . ALA A 1 95 ? -9.221 -0.583 -1.218 1.00 96.75 95 ALA A C 1
ATOM 720 O O . ALA A 1 95 ? -10.145 -0.663 -0.413 1.00 96.75 95 ALA A O 1
ATOM 721 N N . LEU A 1 96 ? -7.941 -0.581 -0.832 1.00 97.31 96 LEU A N 1
ATOM 722 C CA . LEU A 1 96 ? -7.514 -0.873 0.541 1.00 97.31 96 LEU A CA 1
ATOM 723 C C . LEU A 1 96 ? -7.083 0.357 1.341 1.00 97.31 96 LEU A C 1
ATOM 725 O O . LEU A 1 96 ? -6.961 0.272 2.561 1.00 97.31 96 LEU A O 1
ATOM 729 N N . VAL A 1 97 ? -6.804 1.482 0.689 1.00 97.19 97 VAL A N 1
ATOM 730 C CA . VAL A 1 97 ? -6.244 2.679 1.324 1.00 97.19 97 VAL A CA 1
ATOM 731 C C . VAL A 1 97 ? -7.252 3.812 1.224 1.00 97.19 97 VAL A C 1
ATOM 733 O O . VAL A 1 97 ? -7.630 4.216 0.123 1.00 97.19 97 VAL A O 1
ATOM 736 N N . ALA A 1 98 ? -7.650 4.362 2.373 1.00 96.06 98 ALA A N 1
ATOM 737 C CA . ALA A 1 98 ? -8.566 5.493 2.432 1.00 96.06 98 ALA A CA 1
ATOM 738 C C . ALA A 1 98 ? -8.050 6.648 1.563 1.00 96.06 98 ALA A C 1
ATOM 740 O O . ALA A 1 98 ? -6.856 6.961 1.581 1.00 96.06 98 ALA A O 1
ATOM 741 N N . ASN A 1 99 ? -8.947 7.283 0.804 1.00 92.56 99 ASN A N 1
ATOM 742 C CA . ASN A 1 99 ? -8.591 8.443 -0.004 1.00 92.56 99 ASN A CA 1
ATOM 743 C C . ASN A 1 99 ? -8.128 9.591 0.921 1.00 92.56 99 ASN A C 1
ATOM 745 O O . ASN A 1 99 ? -8.895 10.001 1.794 1.00 92.56 99 ASN A O 1
ATOM 749 N N . PRO A 1 100 ? -6.892 10.101 0.767 1.00 85.44 100 PRO A N 1
ATOM 750 C CA . PRO A 1 100 ? -6.342 11.148 1.622 1.00 85.44 100 PRO A CA 1
ATOM 751 C C . PRO A 1 100 ? -6.806 12.561 1.241 1.00 85.44 100 PRO A C 1
ATOM 753 O O . PRO A 1 100 ? -6.468 13.510 1.953 1.00 85.44 100 PRO A O 1
ATOM 756 N N . ALA A 1 101 ? -7.523 12.730 0.123 1.00 77.38 101 ALA A N 1
ATOM 757 C CA . ALA A 1 101 ? -8.179 13.994 -0.183 1.00 77.38 101 ALA A CA 1
ATOM 758 C C . ALA A 1 101 ? -9.303 14.244 0.840 1.00 77.38 101 ALA A C 1
ATOM 760 O O . ALA A 1 101 ? -10.040 13.309 1.166 1.00 77.38 101 ALA A O 1
ATOM 761 N N . PRO A 1 102 ? -9.461 15.476 1.356 1.00 53.25 102 PRO A N 1
ATOM 762 C CA . PRO A 1 102 ? -10.647 15.803 2.131 1.00 53.25 102 PRO A CA 1
ATOM 763 C C . PRO A 1 102 ? -11.865 15.551 1.239 1.00 53.25 102 PRO A C 1
ATOM 765 O O . PRO A 1 102 ? -11.884 15.987 0.087 1.00 53.25 102 PRO A O 1
ATOM 768 N N . GLY A 1 103 ? -12.851 14.810 1.749 1.00 52.34 103 GLY A N 1
ATOM 769 C CA . GLY A 1 103 ? -14.173 14.810 1.136 1.00 52.34 103 GLY A CA 1
ATOM 770 C C . GLY A 1 103 ? -14.608 16.267 1.005 1.00 52.34 103 GLY A C 1
ATOM 771 O O . GLY A 1 103 ? -14.597 16.987 2.005 1.00 52.34 103 GLY A O 1
ATOM 772 N N . VAL A 1 104 ? -14.841 16.697 -0.235 1.00 38.81 104 VAL A N 1
ATOM 773 C CA . VAL A 1 104 ? -15.424 18.005 -0.555 1.00 38.81 104 VAL A CA 1
ATOM 774 C C . VAL A 1 104 ? -16.809 18.087 0.068 1.00 38.81 104 VAL A C 1
ATOM 776 O O . VAL A 1 104 ? -17.538 17.072 -0.028 1.00 38.81 104 VAL A O 1
#

Sequence (104 aa):
MVRVPPVELALLFKAYAAQSRHAPKDITDLYNLLSIAFEYPVDQIGGWKIGTPPVSGTRLDAARTLHALADSARQSLVVAHSGVPADRLAALIRALVANPAPGV

Foldseek 3Di:
DDDDDQLVVVLLVLLVVCVPPVALVSLVSNLVSLVCVVPDDQVVRVHACQQPPPDDDSSLSSLVSQQVCLVCQVVDPSNVVNPDDSPSSSVSSVNRGHRSDPDD

Organism: NCBI:txid995038

Secondary structure (DSSP, 8-state):
---PPPHHHHHHHHHHHHHHH--HHHHHHHHHHHHHHHHS-TTTTT---TTSSSP-THHHHHHHHHHHHHHHTTT-HHHHTTT--HHHHHHHHHHHS---SPP-